Protein AF-A0A7X9FE71-F1 (afdb_mono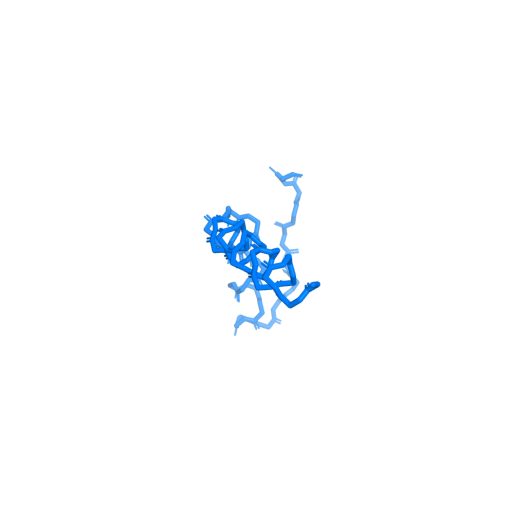mer_lite)

Sequence (43 aa):
NAGLIEGTIYEEARLLIERLKSPEAVEAFTAFFERRPPDFSRF

Structure (mmCIF, N/CA/C/O backbone):
data_AF-A0A7X9FE71-F1
#
_entry.id   AF-A0A7X9FE71-F1
#
loop_
_atom_site.group_PDB
_atom_site.id
_atom_site.type_symbol
_atom_site.label_atom_id
_atom_site.label_alt_id
_atom_site.label_comp_id
_atom_site.label_asym_id
_atom_site.label_entity_id
_atom_site.label_seq_id
_atom_site.pdbx_PDB_ins_code
_atom_site.Cartn_x
_atom_site.Cartn_y
_atom_site.Cartn_z
_atom_site.occupancy
_atom_site.B_iso_or_equiv
_atom_site.auth_seq_id
_atom_site.auth_comp_id
_atom_site.auth_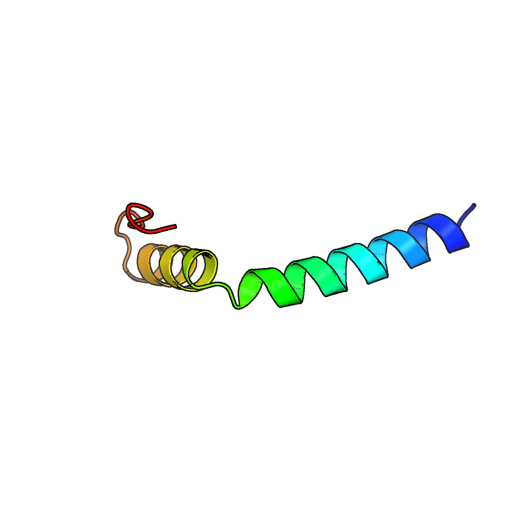asym_id
_atom_site.auth_atom_id
_atom_site.pdbx_PDB_model_num
ATOM 1 N N . ASN A 1 1 ? 14.319 -7.047 -27.477 1.00 62.03 1 ASN A N 1
ATOM 2 C CA . ASN A 1 1 ? 13.204 -7.388 -26.565 1.00 62.03 1 ASN A CA 1
ATOM 3 C C . ASN A 1 1 ? 13.504 -7.106 -25.089 1.00 62.03 1 ASN A C 1
ATOM 5 O O . ASN A 1 1 ? 12.588 -6.716 -24.388 1.00 62.03 1 ASN A O 1
ATOM 9 N N . ALA A 1 2 ? 14.752 -7.224 -24.609 1.00 73.56 2 ALA A N 1
ATOM 10 C CA . ALA A 1 2 ? 15.097 -6.957 -23.201 1.00 73.56 2 ALA A CA 1
ATOM 11 C C . ALA A 1 2 ? 14.775 -5.524 -22.710 1.00 73.56 2 ALA A C 1
ATOM 13 O O . ALA A 1 2 ? 14.220 -5.373 -21.630 1.00 73.56 2 ALA A O 1
ATOM 14 N N . GLY A 1 3 ? 15.021 -4.488 -23.524 1.00 86.50 3 GLY A N 1
ATOM 15 C CA . GLY A 1 3 ? 14.732 -3.097 -23.131 1.00 86.50 3 GLY A CA 1
ATOM 16 C C . GLY A 1 3 ? 13.242 -2.760 -22.968 1.00 86.50 3 GLY A C 1
ATOM 17 O O . GLY A 1 3 ? 12.906 -1.849 -22.222 1.00 86.50 3 GLY A O 1
ATOM 18 N N . LEU A 1 4 ? 12.337 -3.508 -23.617 1.00 92.25 4 LEU A N 1
ATOM 19 C CA . LEU A 1 4 ? 10.892 -3.341 -23.403 1.00 92.25 4 LEU A CA 1
ATOM 20 C C . LEU A 1 4 ? 10.475 -3.889 -22.035 1.00 92.25 4 LEU A C 1
ATOM 22 O O . LEU A 1 4 ? 9.712 -3.244 -21.329 1.00 92.25 4 LEU A O 1
ATOM 26 N N . ILE A 1 5 ? 11.018 -5.046 -21.648 1.00 95.50 5 ILE A N 1
ATOM 27 C CA . ILE A 1 5 ? 10.746 -5.671 -20.347 1.00 95.50 5 ILE A CA 1
ATOM 28 C C . ILE A 1 5 ? 11.232 -4.763 -19.214 1.00 95.50 5 ILE A C 1
ATOM 30 O O . ILE A 1 5 ? 10.492 -4.508 -18.270 1.00 95.50 5 ILE A O 1
ATOM 34 N N . GLU A 1 6 ? 12.454 -4.246 -19.329 1.00 96.19 6 GLU A N 1
ATOM 35 C CA . GLU A 1 6 ? 13.027 -3.322 -18.350 1.00 96.19 6 GLU A CA 1
ATOM 36 C C . GLU A 1 6 ? 12.187 -2.042 -18.213 1.00 96.19 6 GLU A C 1
ATOM 38 O O . GLU A 1 6 ? 11.822 -1.661 -17.101 1.00 96.19 6 GLU A O 1
ATOM 43 N N . GLY A 1 7 ? 11.794 -1.427 -19.335 1.00 96.62 7 GLY A N 1
ATOM 44 C CA . GLY A 1 7 ? 10.928 -0.246 -19.329 1.00 96.62 7 GLY A CA 1
ATOM 45 C C . GLY A 1 7 ? 9.574 -0.492 -18.656 1.00 96.62 7 GLY A C 1
ATOM 46 O O . GLY A 1 7 ? 9.129 0.331 -17.858 1.00 96.62 7 GLY A O 1
ATOM 47 N N . THR A 1 8 ? 8.942 -1.641 -18.916 1.00 97.06 8 THR A N 1
ATOM 48 C CA . THR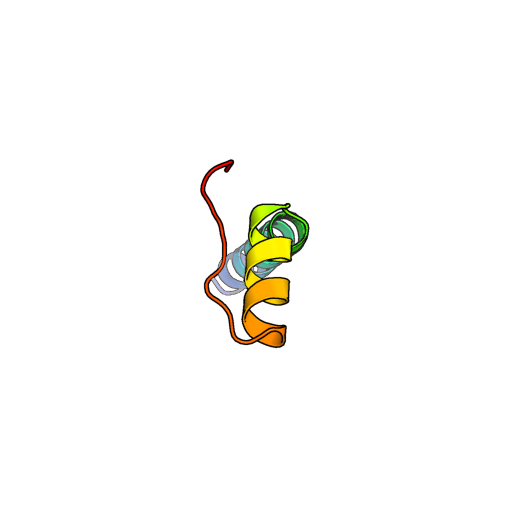 A 1 8 ? 7.682 -2.021 -18.259 1.00 97.06 8 THR A CA 1
ATOM 49 C C . THR A 1 8 ? 7.858 -2.197 -16.754 1.00 97.06 8 THR A C 1
ATOM 51 O O . THR A 1 8 ? 7.044 -1.688 -15.992 1.00 97.06 8 THR A O 1
ATOM 54 N N . ILE A 1 9 ? 8.930 -2.856 -16.303 1.00 97.00 9 ILE A N 1
ATOM 55 C CA . ILE A 1 9 ? 9.189 -3.046 -14.867 1.00 97.00 9 ILE A CA 1
ATOM 56 C C .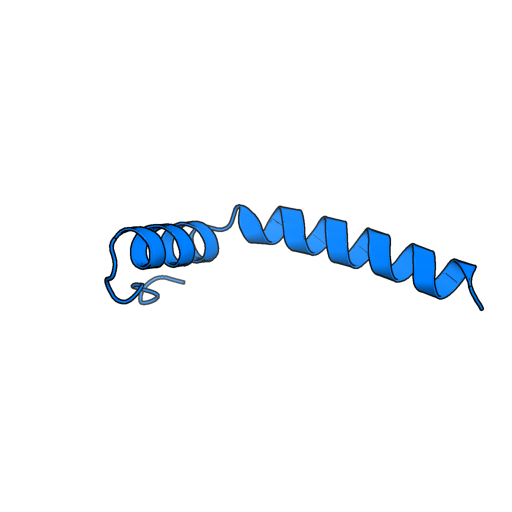 ILE A 1 9 ? 9.302 -1.697 -14.148 1.00 97.00 9 ILE A C 1
ATOM 58 O O . ILE A 1 9 ? 8.730 -1.530 -13.071 1.00 97.00 9 ILE A O 1
ATOM 62 N N . TYR A 1 10 ? 10.010 -0.731 -14.737 1.00 97.94 10 TYR A N 1
ATOM 63 C CA . TYR A 1 10 ? 10.161 0.590 -14.129 1.00 97.94 10 TYR A CA 1
ATOM 64 C C . TYR A 1 10 ? 8.846 1.362 -14.047 1.00 97.94 10 TYR A C 1
ATOM 66 O O . TYR A 1 10 ? 8.573 1.984 -13.018 1.00 97.94 10 TYR A O 1
ATOM 74 N N . GLU A 1 11 ? 8.025 1.307 -15.093 1.00 97.88 11 GLU A N 1
ATOM 75 C CA . GLU A 1 11 ? 6.741 2.005 -15.091 1.00 97.88 11 GLU A CA 1
ATOM 76 C C . GLU A 1 11 ? 5.761 1.389 -14.084 1.00 97.88 11 GLU A C 1
ATOM 78 O O . GLU A 1 11 ? 5.155 2.110 -13.291 1.00 97.88 11 GLU A O 1
ATOM 83 N N . GLU A 1 12 ? 5.680 0.059 -14.023 1.00 98.12 12 GLU A N 1
ATOM 84 C CA . GLU A 1 12 ? 4.857 -0.639 -13.029 1.00 98.12 12 GLU A CA 1
ATOM 85 C C . GLU A 1 12 ? 5.330 -0.348 -11.598 1.00 98.12 12 GLU A C 1
ATOM 87 O O . GLU A 1 12 ? 4.518 -0.088 -10.709 1.00 98.12 12 GLU A O 1
ATOM 92 N N . ALA A 1 13 ? 6.646 -0.309 -11.360 1.00 97.69 13 ALA A N 1
ATOM 93 C CA . ALA A 1 13 ? 7.193 0.051 -10.054 1.00 97.69 13 ALA A CA 1
ATOM 94 C C . ALA A 1 13 ? 6.815 1.486 -9.649 1.00 97.69 13 ALA A C 1
ATOM 96 O O . ALA A 1 13 ? 6.448 1.729 -8.496 1.00 97.69 13 ALA A O 1
ATOM 97 N N . ARG A 1 14 ? 6.865 2.436 -10.592 1.00 97.81 14 ARG A N 1
ATOM 98 C CA . ARG A 1 14 ? 6.460 3.829 -10.360 1.00 97.81 14 ARG A CA 1
ATOM 99 C C . ARG A 1 14 ? 4.983 3.913 -9.973 1.00 97.81 14 ARG A C 1
ATOM 101 O O . ARG A 1 14 ? 4.655 4.522 -8.954 1.00 97.81 14 ARG A O 1
ATOM 108 N N . LEU A 1 15 ? 4.114 3.269 -10.751 1.00 97.50 15 LEU A N 1
ATOM 109 C CA . LEU A 1 15 ? 2.671 3.233 -10.504 1.00 97.50 15 LEU A CA 1
ATOM 110 C C . LEU A 1 15 ? 2.344 2.565 -9.163 1.00 97.50 15 LEU A C 1
ATOM 112 O O . LEU A 1 15 ? 1.532 3.083 -8.395 1.00 97.50 15 LEU A O 1
ATOM 116 N N . LEU A 1 16 ? 3.014 1.459 -8.836 1.00 96.00 16 LEU A N 1
ATOM 117 C CA . LEU A 1 16 ? 2.853 0.770 -7.559 1.00 96.00 16 LEU A CA 1
ATOM 118 C C . LEU A 1 16 ? 3.200 1.687 -6.380 1.00 96.00 16 LEU A C 1
ATOM 120 O O . LEU A 1 16 ? 2.418 1.792 -5.438 1.00 96.00 16 LEU A O 1
ATOM 124 N N . ILE A 1 17 ? 4.337 2.387 -6.434 1.00 96.12 17 ILE A N 1
ATOM 125 C CA . ILE A 1 17 ? 4.763 3.311 -5.369 1.00 96.12 17 ILE A CA 1
ATOM 126 C C . ILE A 1 17 ? 3.753 4.448 -5.178 1.00 96.12 17 ILE A C 1
ATOM 128 O O . ILE A 1 17 ? 3.506 4.867 -4.045 1.00 96.12 17 ILE A O 1
ATOM 132 N N . GLU A 1 18 ? 3.151 4.950 -6.256 1.00 96.00 18 GLU A N 1
ATOM 133 C CA . GLU A 1 18 ? 2.072 5.937 -6.159 1.00 96.00 18 GLU A CA 1
ATOM 134 C C . GLU A 1 18 ? 0.831 5.350 -5.472 1.00 96.00 18 GLU A C 1
ATOM 136 O O . GLU A 1 18 ? 0.264 5.990 -4.584 1.00 96.00 18 GLU A O 1
ATOM 141 N N . ARG A 1 19 ? 0.440 4.113 -5.804 1.00 94.19 19 ARG A N 1
ATOM 142 C CA . ARG A 1 19 ? -0.729 3.444 -5.204 1.00 94.19 19 ARG A CA 1
ATOM 143 C C . ARG A 1 19 ? -0.536 3.048 -3.746 1.00 94.19 19 ARG A C 1
ATOM 145 O O . ARG A 1 19 ? -1.499 3.113 -2.986 1.00 94.19 19 ARG A O 1
ATOM 152 N N . LEU A 1 20 ? 0.687 2.733 -3.322 1.00 95.12 20 LEU A N 1
ATOM 153 C CA . LEU A 1 20 ? 1.004 2.438 -1.917 1.00 95.12 20 LEU A CA 1
ATOM 154 C C . LEU A 1 20 ? 0.749 3.625 -0.972 1.00 95.12 20 LEU A C 1
ATOM 156 O O . LEU A 1 20 ? 0.626 3.426 0.232 1.00 95.12 20 LEU A O 1
ATOM 160 N N . LYS A 1 21 ? 0.645 4.849 -1.502 1.00 92.94 21 LYS A N 1
ATOM 161 C CA . LYS A 1 21 ? 0.310 6.059 -0.732 1.00 92.94 21 LYS A CA 1
ATOM 162 C C . LYS A 1 21 ? -1.194 6.325 -0.646 1.00 92.94 21 LYS A C 1
ATOM 164 O O . LYS A 1 21 ? -1.598 7.309 -0.028 1.00 92.94 21 LYS A O 1
ATOM 169 N N . SER A 1 22 ? -2.018 5.511 -1.304 1.00 95.50 22 SER A N 1
ATOM 170 C CA . SER A 1 22 ? -3.466 5.695 -1.293 1.00 95.50 22 SER A CA 1
ATOM 171 C C . SER A 1 22 ? -4.049 5.446 0.106 1.00 95.50 22 SER A C 1
ATOM 173 O O . SER A 1 22 ? -3.522 4.618 0.854 1.00 95.50 22 SER A O 1
ATOM 175 N N . PRO A 1 23 ? -5.155 6.121 0.463 1.00 94.62 23 PRO A N 1
ATOM 176 C CA . PRO A 1 23 ? -5.876 5.848 1.704 1.00 94.62 23 PRO A CA 1
ATOM 177 C C . PRO A 1 23 ? -6.283 4.373 1.870 1.00 94.62 23 PRO A C 1
ATOM 179 O O . PRO A 1 23 ? -6.187 3.837 2.970 1.00 94.62 23 PRO A O 1
ATOM 182 N N . GLU A 1 24 ? -6.659 3.706 0.774 1.00 95.62 24 GLU A N 1
ATOM 183 C CA . GLU A 1 24 ? -6.975 2.272 0.739 1.00 95.62 24 GLU A CA 1
ATOM 184 C C . GLU A 1 24 ? -5.768 1.412 1.150 1.00 95.62 24 GLU A C 1
ATOM 186 O O . GLU A 1 24 ? -5.885 0.5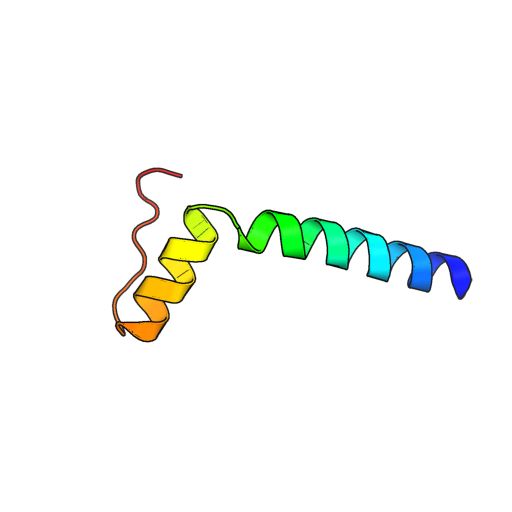39 2.010 1.00 95.62 24 GLU A O 1
ATOM 191 N N . ALA A 1 25 ? -4.585 1.686 0.588 1.00 95.88 25 ALA A N 1
ATOM 192 C CA . ALA A 1 25 ? -3.363 0.958 0.926 1.00 95.88 25 ALA A CA 1
ATOM 193 C C . ALA A 1 25 ? -2.947 1.185 2.386 1.00 95.88 25 ALA A C 1
ATOM 195 O O . ALA A 1 25 ? -2.563 0.241 3.078 1.00 95.88 25 ALA A O 1
ATOM 196 N N . VAL A 1 26 ? -3.063 2.422 2.878 1.00 94.69 26 VAL A N 1
ATOM 197 C CA . VAL A 1 26 ? -2.779 2.752 4.282 1.00 94.69 26 VAL A CA 1
ATOM 198 C C . VAL A 1 26 ? -3.689 1.962 5.225 1.00 94.69 26 VAL A C 1
ATOM 200 O O . VAL A 1 26 ? -3.199 1.387 6.198 1.00 94.69 26 VAL A O 1
ATOM 203 N N . GLU A 1 27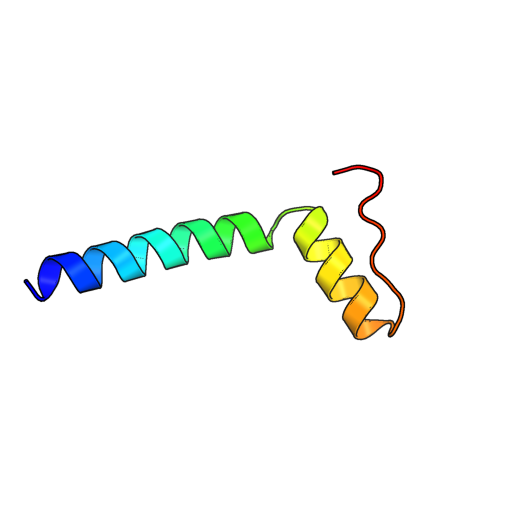 ? -4.985 1.885 4.928 1.00 96.88 27 GLU A N 1
ATOM 204 C CA . GLU A 1 27 ? -5.944 1.114 5.723 1.00 96.88 27 GLU A CA 1
ATOM 205 C C . GLU A 1 27 ? -5.645 -0.388 5.683 1.00 96.88 27 GLU A C 1
ATOM 207 O O . GLU A 1 27 ? -5.593 -1.029 6.732 1.00 96.88 27 GLU A O 1
ATOM 212 N N . ALA A 1 28 ? -5.357 -0.943 4.502 1.00 97.12 28 ALA A N 1
ATOM 213 C CA . ALA A 1 28 ? -4.997 -2.352 4.358 1.00 97.12 28 ALA A CA 1
ATOM 214 C C . ALA A 1 28 ? -3.783 -2.732 5.224 1.00 97.12 28 ALA A C 1
ATOM 216 O O . ALA A 1 28 ? -3.824 -3.727 5.953 1.00 97.12 28 ALA A O 1
ATOM 217 N N . PHE A 1 29 ? -2.714 -1.927 5.190 1.00 96.12 29 PHE A N 1
ATOM 218 C CA . PHE A 1 29 ? -1.522 -2.181 6.002 1.00 96.12 29 PHE A CA 1
ATOM 219 C C . PHE A 1 29 ? -1.788 -1.994 7.493 1.00 96.12 29 PHE A C 1
ATOM 221 O O . PHE A 1 29 ? -1.377 -2.833 8.294 1.00 96.12 29 PHE A O 1
ATOM 228 N N . THR A 1 30 ? -2.501 -0.933 7.869 1.00 96.25 30 THR A N 1
ATOM 229 C CA . THR A 1 30 ? -2.848 -0.653 9.269 1.00 96.25 30 THR A CA 1
ATOM 230 C C . THR A 1 30 ? -3.653 -1.804 9.864 1.00 96.25 30 THR A C 1
ATOM 232 O O . THR A 1 30 ? -3.261 -2.373 10.881 1.00 96.25 30 THR A O 1
ATOM 235 N N . ALA A 1 31 ? -4.717 -2.224 9.180 1.00 97.62 31 ALA A N 1
ATOM 236 C CA . ALA A 1 31 ? -5.563 -3.328 9.607 1.00 97.62 31 ALA A CA 1
ATOM 237 C C . ALA A 1 31 ? -4.789 -4.651 9.727 1.00 97.62 31 ALA A C 1
ATOM 239 O O . ALA A 1 31 ? -4.973 -5.390 10.698 1.00 97.62 31 ALA A O 1
ATOM 240 N N . PHE A 1 32 ? -3.871 -4.923 8.788 1.00 97.62 32 PHE A N 1
ATOM 241 C CA . PHE A 1 32 ? -2.994 -6.093 8.844 1.00 97.62 32 PHE A CA 1
ATOM 242 C C . PHE A 1 32 ? -2.101 -6.090 10.094 1.00 97.62 32 PHE A C 1
ATOM 244 O O . PHE A 1 32 ? -2.053 -7.093 10.811 1.00 97.62 32 PHE A O 1
ATOM 251 N N . PHE A 1 33 ? -1.434 -4.969 10.398 1.00 97.88 33 PHE A N 1
ATOM 252 C CA . PHE A 1 33 ? -0.601 -4.848 11.603 1.00 97.88 33 PHE A CA 1
ATOM 253 C C . PHE A 1 33 ? -1.420 -4.961 12.895 1.00 97.88 33 PHE A C 1
ATOM 255 O O . PHE A 1 33 ? -0.959 -5.561 13.867 1.00 97.88 33 PHE A O 1
ATOM 262 N N . GLU A 1 34 ? -2.649 -4.451 12.888 1.00 98.12 34 GLU A N 1
ATOM 263 C CA . GLU A 1 34 ? -3.588 -4.513 14.012 1.00 98.12 34 GLU A CA 1
ATOM 264 C C . GLU A 1 34 ? -4.336 -5.855 14.124 1.00 98.12 34 GLU A C 1
ATOM 266 O O . GLU A 1 34 ? -5.065 -6.072 15.091 1.00 98.12 34 GLU A O 1
ATOM 271 N N . ARG A 1 35 ? -4.150 -6.782 13.170 1.00 97.25 35 ARG A N 1
ATOM 272 C CA . ARG A 1 35 ? -4.853 -8.079 13.087 1.00 97.25 35 ARG A CA 1
ATOM 273 C C . ARG A 1 35 ? -6.380 -7.947 13.069 1.00 97.25 35 ARG A C 1
ATOM 275 O O . ARG A 1 35 ? -7.090 -8.780 13.636 1.00 97.25 35 ARG A O 1
ATOM 282 N N . ARG A 1 36 ? -6.885 -6.922 12.385 1.00 98.06 36 ARG A N 1
ATOM 283 C CA . ARG A 1 36 ? -8.316 -6.718 12.128 1.00 98.06 36 ARG A CA 1
ATOM 284 C C . ARG A 1 36 ? -8.603 -6.720 10.623 1.00 98.06 36 ARG A C 1
ATOM 286 O O . ARG A 1 36 ? -7.686 -6.534 9.825 1.00 98.06 36 ARG A O 1
ATOM 293 N N . PRO A 1 37 ? -9.864 -6.909 10.209 1.00 97.62 37 PRO A N 1
ATOM 294 C CA . PRO A 1 37 ? -10.250 -6.685 8.825 1.00 97.62 37 PRO A CA 1
ATOM 295 C C . PRO A 1 37 ? -10.081 -5.202 8.442 1.00 97.62 37 PRO A C 1
ATOM 297 O O . PRO A 1 37 ? -10.396 -4.333 9.266 1.00 97.62 37 PRO A O 1
ATOM 300 N N . PRO A 1 38 ? -9.599 -4.902 7.226 1.00 96.81 38 PRO A N 1
ATOM 301 C CA . PRO A 1 38 ? -9.603 -3.542 6.699 1.00 96.81 38 PRO A CA 1
ATOM 302 C C . PRO A 1 38 ? -11.022 -3.073 6.354 1.00 96.81 38 PRO A C 1
ATOM 304 O O . PRO A 1 38 ? -11.849 -3.862 5.891 1.00 96.81 38 PRO A O 1
ATOM 307 N N . ASP A 1 39 ? -11.293 -1.786 6.568 1.00 95.81 39 ASP A N 1
ATOM 308 C CA . ASP A 1 39 ? -12.548 -1.128 6.196 1.00 95.81 39 ASP A CA 1
ATOM 309 C C . ASP A 1 39 ? -12.397 -0.362 4.877 1.00 95.81 39 ASP A C 1
ATOM 311 O O . ASP A 1 39 ? -11.795 0.709 4.810 1.00 95.81 39 ASP A O 1
ATOM 315 N N . PHE A 1 40 ? -13.004 -0.898 3.822 1.00 95.06 40 PHE A N 1
ATOM 316 C CA . PHE A 1 40 ? -13.013 -0.281 2.496 1.00 95.06 40 PHE A CA 1
ATOM 317 C C . PHE A 1 40 ? -14.329 0.430 2.157 1.00 95.06 40 PHE A C 1
ATOM 319 O O . PHE A 1 40 ? -14.564 0.764 1.004 1.00 95.06 40 PHE A O 1
ATOM 326 N N . SER A 1 41 ? -15.208 0.689 3.130 1.00 92.06 41 SER A N 1
ATOM 327 C CA . SER A 1 41 ? -16.553 1.240 2.882 1.00 92.06 41 SER A CA 1
ATOM 328 C C . SER A 1 41 ? -16.591 2.644 2.254 1.00 92.06 41 SER A C 1
ATOM 330 O O . SER A 1 41 ? -17.670 3.130 1.913 1.00 92.06 41 SER A O 1
ATOM 332 N N . ARG A 1 42 ? -15.441 3.317 2.120 1.00 77.00 42 ARG A N 1
ATOM 333 C CA . ARG A 1 42 ? -15.322 4.718 1.680 1.00 77.00 42 ARG A CA 1
ATOM 334 C C . ARG A 1 42 ? -14.387 4.931 0.484 1.00 77.00 42 ARG A C 1
ATOM 336 O O . ARG A 1 42 ? -14.095 6.089 0.179 1.00 77.00 42 ARG A O 1
ATOM 343 N N . PHE A 1 43 ? -13.915 3.859 -0.151 1.00 79.25 43 PHE A N 1
ATOM 344 C CA . PHE A 1 43 ? -13.037 3.908 -1.325 1.00 79.25 43 PHE A CA 1
ATOM 345 C C . PHE A 1 43 ? -13.732 3.353 -2.567 1.00 79.25 43 PHE A C 1
ATOM 347 O O . PHE A 1 43 ? -14.604 2.469 -2.410 1.00 79.25 43 PHE A O 1
#

Foldseek 3Di:
DVVVVVVVVVVVVVVVVVCCPDPQNVQCVVCVVVVHDGDPVPD

Radius of gyration: 14.87 Å; chains: 1; bounding box: 32×14×41 Å

pLDDT: mean 93.88, std 7.3, range [62.03, 98.12]

Secondary structure (DSSP, 8-state):
-HHHHHHHHHHHHHHHHHHTTSHHHHHHHHHHHHTS----TT-